Protein AF-A0A7W8KEW1-F1 (afdb_monomer_lite)

pLDDT: mean 71.92, std 15.57, range [39.19, 92.06]

Foldseek 3Di:
DDDPDPDVVVVVVVCVVLVVVLVVLCVVLVQLLQCLLVVDDLVRSCVVVVHDSVVSVVSVVSNCVSVVHDPVVPDVVSPVSSVVSVVVVVVVVVVVVVVD

Structure (mmCIF, N/CA/C/O backbone):
data_AF-A0A7W8KEW1-F1
#
_entry.id   AF-A0A7W8KEW1-F1
#
loop_
_atom_site.group_PDB
_atom_site.id
_atom_site.type_symbol
_atom_site.label_atom_id
_atom_site.label_alt_id
_atom_site.label_comp_id
_atom_site.label_asym_id
_atom_site.label_entity_id
_atom_site.label_seq_id
_atom_site.pdbx_PDB_ins_code
_atom_site.Cartn_x
_atom_site.Cartn_y
_atom_site.Cartn_z
_atom_site.occupancy
_atom_site.B_iso_or_equiv
_atom_site.auth_seq_id
_atom_site.auth_comp_id
_atom_site.auth_asym_id
_atom_site.auth_atom_id
_atom_site.pdbx_PDB_model_num
ATOM 1 N N . MET A 1 1 ? -29.888 0.264 21.997 1.00 42.72 1 MET A N 1
ATOM 2 C CA . MET A 1 1 ? -29.389 0.630 20.654 1.00 42.72 1 MET A CA 1
ATOM 3 C C . MET A 1 1 ? -28.711 -0.598 20.057 1.00 42.72 1 MET A C 1
ATOM 5 O O . MET A 1 1 ? -27.671 -0.975 20.584 1.00 42.72 1 MET A O 1
ATOM 9 N N . PRO A 1 2 ? -29.309 -1.304 19.082 1.00 39.19 2 PRO A N 1
ATOM 10 C CA . PRO A 1 2 ? -28.640 -2.430 18.431 1.00 39.19 2 PRO A CA 1
ATOM 11 C C . PRO A 1 2 ? -27.519 -1.918 17.511 1.00 39.19 2 PRO A C 1
ATOM 13 O O . PRO A 1 2 ? -27.688 -0.903 16.838 1.00 39.19 2 PRO A O 1
ATOM 16 N N . ALA A 1 3 ? -26.372 -2.602 17.517 1.00 48.38 3 ALA A N 1
ATOM 17 C CA . ALA A 1 3 ? -25.217 -2.267 16.686 1.00 48.38 3 ALA A CA 1
ATOM 18 C C . ALA A 1 3 ? -25.584 -2.310 15.188 1.00 48.38 3 ALA A C 1
ATOM 20 O O . ALA A 1 3 ? -26.354 -3.192 14.787 1.00 48.38 3 ALA A O 1
ATOM 21 N N . PRO A 1 4 ? -25.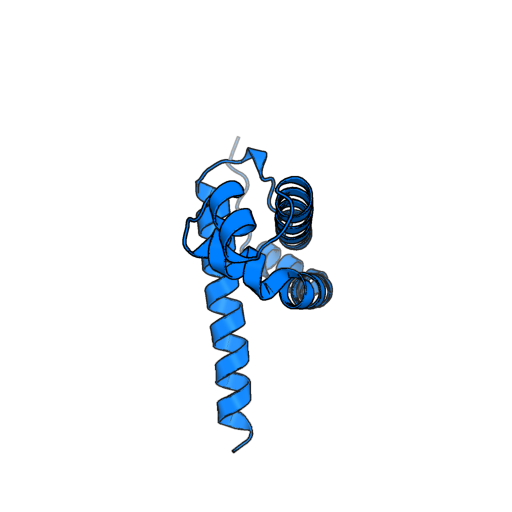054 -1.392 14.356 1.00 47.38 4 PRO A N 1
ATOM 22 C CA . PRO A 1 4 ? -25.291 -1.421 12.920 1.00 47.38 4 PRO A CA 1
ATOM 23 C C . PRO A 1 4 ? -24.787 -2.757 12.370 1.00 47.38 4 PRO A C 1
ATOM 25 O O . PRO A 1 4 ? -23.602 -3.074 12.455 1.00 47.38 4 PRO A O 1
ATOM 28 N N . ARG A 1 5 ? -25.711 -3.569 11.848 1.00 49.91 5 ARG A N 1
ATOM 29 C CA . ARG A 1 5 ? -25.381 -4.798 11.129 1.00 49.91 5 ARG A CA 1
ATOM 30 C C . ARG A 1 5 ? -24.654 -4.382 9.858 1.00 49.91 5 ARG A C 1
ATOM 32 O O . ARG A 1 5 ? -25.266 -3.821 8.955 1.00 49.91 5 ARG A O 1
ATOM 39 N N . THR A 1 6 ? -23.347 -4.602 9.824 1.00 48.25 6 THR A N 1
ATOM 40 C CA . THR A 1 6 ? -22.522 -4.431 8.632 1.00 48.25 6 THR A CA 1
ATOM 41 C C . THR A 1 6 ? -22.999 -5.446 7.603 1.00 48.25 6 THR A C 1
ATOM 43 O O . THR A 1 6 ? -22.658 -6.624 7.668 1.00 48.25 6 THR A O 1
ATOM 46 N N . ASP A 1 7 ? -23.877 -5.003 6.709 1.00 44.00 7 ASP A N 1
ATOM 47 C CA . ASP A 1 7 ? -24.407 -5.831 5.639 1.00 44.00 7 ASP A CA 1
ATOM 48 C C . ASP A 1 7 ? -23.254 -6.162 4.671 1.00 44.00 7 ASP A C 1
ATOM 50 O O . ASP A 1 7 ? -22.672 -5.232 4.093 1.00 44.00 7 ASP A O 1
ATOM 54 N N . PRO A 1 8 ? -22.871 -7.441 4.498 1.00 50.56 8 PRO A N 1
ATOM 55 C CA . PRO A 1 8 ? -21.747 -7.826 3.641 1.00 50.56 8 PRO A CA 1
ATOM 56 C C . PRO A 1 8 ? -21.973 -7.422 2.17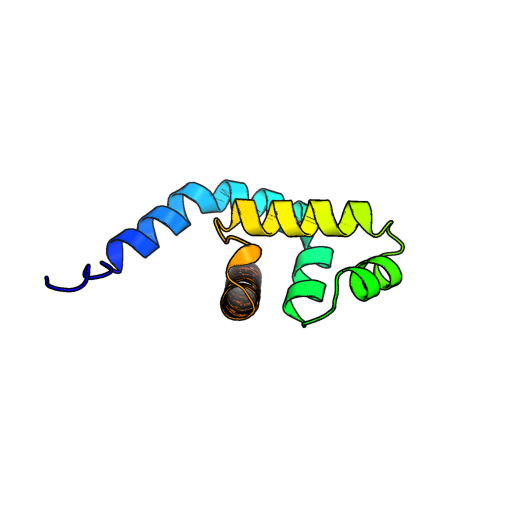7 1.00 50.56 8 PRO A C 1
ATOM 58 O O . PRO A 1 8 ? -21.014 -7.186 1.444 1.00 50.56 8 PRO A O 1
ATOM 61 N N . SER A 1 9 ? -23.234 -7.241 1.774 1.00 40.94 9 SER A N 1
ATOM 62 C CA . SER A 1 9 ? -23.632 -6.753 0.450 1.00 40.94 9 SER A CA 1
ATOM 63 C C . SER A 1 9 ? -23.160 -5.319 0.199 1.00 40.94 9 SER A C 1
ATOM 65 O O . SER A 1 9 ? -22.820 -4.956 -0.925 1.00 40.94 9 SER A O 1
ATOM 67 N N . THR A 1 10 ? -23.073 -4.507 1.258 1.00 44.03 10 THR A N 1
ATOM 68 C CA . THR A 1 10 ? -22.560 -3.137 1.167 1.00 44.03 10 THR A CA 1
ATOM 69 C C . THR A 1 10 ? -21.074 -3.187 0.830 1.00 44.03 10 THR A C 1
ATOM 71 O O . THR A 1 10 ? -20.637 -2.531 -0.109 1.00 44.03 10 THR A O 1
ATOM 74 N N . THR A 1 11 ? -20.300 -4.040 1.510 1.00 48.38 11 THR A N 1
ATOM 75 C CA . THR A 1 11 ? -18.862 -4.219 1.257 1.00 48.38 11 THR A CA 1
ATOM 76 C C . THR A 1 11 ? -18.569 -4.620 -0.192 1.00 48.38 11 THR A C 1
ATOM 78 O O . THR A 1 11 ? -17.604 -4.121 -0.765 1.00 48.38 11 THR A O 1
ATOM 81 N N . SER A 1 12 ? -19.422 -5.441 -0.813 1.00 44.97 12 SER A N 1
ATOM 82 C CA . SER A 1 12 ? -19.260 -5.857 -2.211 1.00 44.97 12 SER A CA 1
ATOM 83 C C . SER A 1 12 ? -19.439 -4.715 -3.218 1.00 44.97 12 SER A C 1
ATOM 85 O O . SER A 1 12 ? -18.622 -4.602 -4.125 1.00 44.97 12 SER A O 1
ATOM 87 N N . VAL A 1 13 ? -20.424 -3.824 -3.041 1.00 48.16 13 VAL A N 1
ATOM 88 C CA . VAL A 1 13 ? -20.692 -2.716 -3.987 1.00 48.16 13 VAL A CA 1
ATOM 89 C C . VAL A 1 13 ? -19.605 -1.631 -3.938 1.00 48.16 13 VAL A C 1
ATOM 91 O O . VAL A 1 13 ? -19.191 -1.121 -4.979 1.00 48.16 13 VAL A O 1
ATOM 94 N N . TRP A 1 14 ? -19.071 -1.310 -2.751 1.00 51.31 14 TRP A N 1
ATOM 95 C CA . TRP A 1 14 ? -17.982 -0.325 -2.612 1.00 51.31 14 TRP A CA 1
ATOM 96 C C . TRP A 1 14 ? -16.678 -0.774 -3.279 1.00 51.31 14 TRP A C 1
ATOM 98 O O . TRP A 1 14 ? -15.919 0.065 -3.768 1.00 51.31 14 TRP A O 1
ATOM 108 N N . VAL A 1 15 ? -16.420 -2.085 -3.293 1.00 53.16 15 VAL A N 1
ATOM 109 C CA . VAL A 1 15 ? -15.266 -2.666 -3.987 1.00 53.16 15 VAL A CA 1
ATOM 110 C C . VAL A 1 15 ? -15.457 -2.551 -5.502 1.00 53.16 15 VAL A C 1
ATOM 112 O O . VAL A 1 15 ? -14.521 -2.150 -6.187 1.00 53.16 15 VAL A O 1
ATOM 115 N N . THR A 1 16 ? -16.662 -2.802 -6.030 1.00 54.88 16 THR A N 1
ATOM 116 C CA . THR A 1 16 ? -16.936 -2.755 -7.481 1.00 54.88 16 THR A CA 1
ATOM 117 C C . THR A 1 16 ? -16.831 -1.355 -8.083 1.00 54.88 16 THR A C 1
ATOM 119 O O . THR A 1 16 ? -16.251 -1.202 -9.156 1.00 54.88 16 THR A O 1
ATOM 122 N N . ASP A 1 17 ? -17.327 -0.326 -7.395 1.00 60.12 17 ASP A N 1
ATOM 123 C CA . ASP A 1 17 ? -17.352 1.041 -7.941 1.00 60.12 17 ASP A CA 1
ATOM 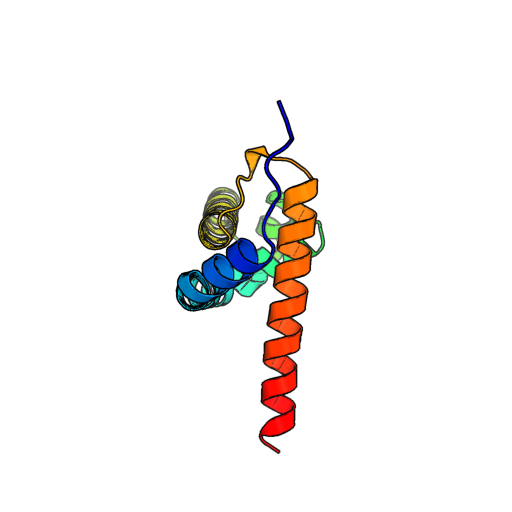124 C C . ASP A 1 17 ? -15.964 1.709 -7.919 1.00 60.12 17 ASP A C 1
ATOM 126 O O . ASP A 1 17 ? -15.593 2.483 -8.802 1.00 60.12 17 ASP A O 1
ATOM 130 N N . ARG A 1 18 ? -15.138 1.357 -6.923 1.00 62.28 18 ARG A N 1
ATOM 131 C CA . ARG A 1 18 ? -13.781 1.903 -6.772 1.00 62.28 18 ARG A CA 1
ATOM 132 C C . ARG A 1 18 ? -12.708 1.083 -7.462 1.00 62.28 18 ARG A C 1
ATOM 134 O O . ARG A 1 18 ? -11.641 1.635 -7.715 1.00 62.28 18 ARG A O 1
ATOM 141 N N . LEU A 1 19 ? -12.994 -0.163 -7.838 1.00 66.94 19 LEU A N 1
ATOM 142 C CA . LEU A 1 19 ? -12.072 -1.073 -8.522 1.00 66.94 19 LEU A CA 1
ATOM 143 C C . LEU A 1 19 ? -11.287 -0.409 -9.672 1.00 66.94 19 LEU A C 1
ATOM 145 O O . LEU A 1 19 ? -10.068 -0.564 -9.685 1.00 66.94 19 LEU A O 1
ATOM 149 N N . PRO A 1 20 ? -11.879 0.396 -10.581 1.00 70.06 20 PRO A N 1
ATOM 150 C CA . PRO A 1 20 ? -11.116 1.060 -11.645 1.00 70.06 20 PRO A CA 1
ATOM 151 C C . PRO A 1 20 ? -10.096 2.085 -11.125 1.00 70.06 20 PRO A C 1
ATOM 153 O O . PRO A 1 20 ? -8.966 2.167 -11.616 1.00 70.06 20 PRO A O 1
ATOM 156 N N . LEU A 1 21 ? -10.479 2.869 -10.114 1.00 70.19 21 LEU A N 1
ATOM 157 C CA . LEU A 1 21 ? -9.617 3.874 -9.493 1.00 70.19 21 LEU A CA 1
ATOM 158 C C . LEU A 1 21 ? -8.546 3.206 -8.625 1.00 70.19 21 LEU A C 1
ATOM 160 O O . LEU A 1 21 ? -7.379 3.590 -8.691 1.00 70.19 21 LEU A O 1
ATOM 164 N N . THR A 1 22 ? -8.920 2.163 -7.886 1.00 71.38 22 THR A N 1
ATOM 165 C CA . THR A 1 22 ? -8.005 1.304 -7.141 1.00 71.38 22 THR A CA 1
ATOM 166 C C . THR A 1 22 ? -6.994 0.660 -8.082 1.00 71.38 22 THR A C 1
ATOM 168 O O . THR A 1 22 ? -5.810 0.809 -7.830 1.00 71.38 22 THR A O 1
ATOM 171 N N . HIS A 1 23 ? -7.402 0.064 -9.207 1.00 72.75 23 HIS A N 1
ATOM 172 C CA . HIS A 1 23 ? -6.489 -0.505 -10.208 1.00 72.75 23 HIS A CA 1
ATOM 173 C C . HIS A 1 23 ? -5.521 0.534 -10.779 1.00 72.75 23 HIS A C 1
ATOM 175 O O . HIS A 1 23 ? -4.330 0.254 -10.906 1.00 72.75 23 HIS A O 1
ATOM 181 N N . ARG A 1 24 ? -6.003 1.740 -11.108 1.00 77.56 24 ARG A N 1
ATOM 182 C CA . ARG A 1 24 ? -5.152 2.805 -11.660 1.00 77.56 24 ARG A CA 1
ATOM 183 C C . ARG A 1 24 ? -4.104 3.272 -10.647 1.00 77.56 24 ARG A 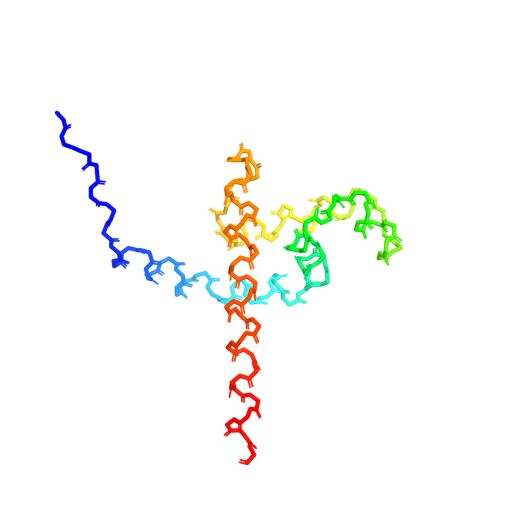C 1
ATOM 185 O O . ARG A 1 24 ? -2.926 3.364 -10.985 1.00 77.56 24 ARG A O 1
ATOM 192 N N . VAL A 1 25 ? -4.522 3.556 -9.415 1.00 75.62 25 VAL A N 1
ATOM 193 C CA . VAL A 1 25 ? -3.633 4.047 -8.349 1.00 75.62 25 VAL A CA 1
ATOM 194 C C . VAL A 1 25 ? -2.688 2.942 -7.873 1.00 75.62 25 VAL A C 1
ATOM 196 O O . VAL A 1 25 ? -1.497 3.187 -7.704 1.00 75.62 25 VAL A O 1
ATOM 199 N N . ALA A 1 26 ? -3.188 1.714 -7.739 1.00 70.56 26 ALA A N 1
ATOM 200 C CA . ALA A 1 26 ? -2.400 0.528 -7.431 1.00 70.56 26 ALA A CA 1
ATOM 201 C C . ALA A 1 26 ? -1.361 0.206 -8.497 1.00 70.56 26 ALA A C 1
ATOM 203 O O . ALA A 1 26 ? -0.269 -0.226 -8.158 1.00 70.56 26 ALA A O 1
ATOM 204 N N . GLY A 1 27 ? -1.693 0.391 -9.775 1.00 76.56 27 GLY A N 1
ATOM 205 C CA . GLY A 1 27 ? -0.748 0.200 -10.868 1.00 76.56 27 GLY A CA 1
ATOM 206 C C . GLY A 1 27 ? 0.356 1.253 -10.842 1.00 76.56 27 GLY A C 1
ATOM 207 O O . GLY A 1 27 ? 1.529 0.915 -10.963 1.00 76.56 27 GLY A O 1
ATOM 208 N N . HIS A 1 28 ? -0.008 2.521 -10.637 1.00 82.38 28 HIS A N 1
ATOM 209 C CA . HIS A 1 28 ? 0.949 3.627 -10.635 1.00 82.38 28 HIS A CA 1
ATOM 210 C C . HIS A 1 28 ? 1.881 3.626 -9.411 1.00 82.38 28 HIS A C 1
ATOM 212 O O . HIS A 1 28 ? 3.059 3.941 -9.542 1.00 82.38 28 HIS A O 1
ATOM 218 N N . TYR A 1 29 ? 1.380 3.229 -8.237 1.00 86.56 29 TYR A N 1
ATOM 219 C CA . TYR A 1 29 ? 2.148 3.158 -6.986 1.00 86.56 29 TYR A CA 1
ATOM 220 C C . TYR A 1 29 ? 2.378 1.720 -6.513 1.00 86.56 29 TYR A C 1
ATOM 222 O O . TYR A 1 29 ? 2.449 1.465 -5.309 1.00 86.56 29 TYR A O 1
ATOM 230 N N . ARG A 1 30 ? 2.478 0.771 -7.450 1.00 84.31 30 ARG A N 1
ATOM 231 C CA . ARG A 1 30 ? 2.561 -0.661 -7.141 1.00 84.31 30 ARG A CA 1
ATOM 232 C C . ARG A 1 30 ? 3.704 -0.985 -6.191 1.00 84.31 30 ARG A C 1
ATOM 234 O O . ARG A 1 30 ? 3.479 -1.670 -5.201 1.00 84.31 30 ARG A O 1
ATOM 241 N N . ASP A 1 31 ? 4.894 -0.469 -6.476 1.00 87.50 31 ASP A N 1
ATOM 242 C CA . ASP A 1 31 ? 6.097 -0.788 -5.704 1.00 87.50 31 ASP A CA 1
ATOM 243 C C . ASP A 1 31 ? 6.038 -0.175 -4.300 1.00 87.50 31 ASP A C 1
ATOM 245 O O . ASP A 1 31 ? 6.335 -0.844 -3.313 1.00 87.50 31 ASP A O 1
ATOM 249 N N . VAL A 1 32 ? 5.536 1.062 -4.187 1.00 88.31 32 VAL A N 1
ATOM 250 C CA . VAL A 1 32 ? 5.285 1.716 -2.891 1.00 88.31 32 VAL A CA 1
ATOM 251 C C . VAL A 1 32 ? 4.294 0.901 -2.062 1.00 88.31 32 VAL A C 1
ATOM 253 O O . VAL A 1 32 ? 4.526 0.648 -0.881 1.00 88.31 32 VAL A O 1
ATOM 256 N N . TRP A 1 33 ? 3.188 0.466 -2.670 1.00 86.81 33 TRP A N 1
ATOM 257 C CA . TRP A 1 33 ? 2.179 -0.307 -1.958 1.00 86.81 33 TRP A CA 1
ATOM 258 C C . TRP A 1 33 ? 2.679 -1.702 -1.581 1.00 86.81 33 TRP A C 1
ATOM 260 O O . TRP A 1 33 ? 2.411 -2.145 -0.470 1.00 86.81 33 TRP A O 1
ATOM 270 N N . ALA A 1 34 ? 3.443 -2.365 -2.449 1.00 86.38 34 ALA A N 1
ATOM 271 C CA . ALA A 1 34 ? 4.032 -3.671 -2.174 1.00 86.38 34 ALA A CA 1
ATOM 272 C C . ALA A 1 34 ? 4.969 -3.628 -0.958 1.00 86.38 34 ALA A C 1
ATOM 274 O O . ALA A 1 34 ? 4.836 -4.444 -0.046 1.00 86.38 34 ALA A O 1
ATOM 275 N N . LEU A 1 35 ? 5.873 -2.646 -0.913 1.00 88.19 35 LEU A N 1
ATOM 276 C CA . LEU A 1 35 ? 6.821 -2.488 0.190 1.00 88.19 35 LEU A CA 1
ATOM 277 C C . LEU A 1 35 ? 6.110 -2.091 1.491 1.00 88.19 35 LEU A C 1
ATOM 279 O O . LEU A 1 35 ? 6.364 -2.669 2.546 1.00 88.19 35 LEU A O 1
ATOM 283 N N . HIS A 1 36 ? 5.134 -1.185 1.419 1.00 84.94 36 HIS A N 1
ATOM 284 C CA . HIS A 1 36 ? 4.342 -0.816 2.591 1.00 84.94 36 HIS A CA 1
ATOM 285 C C . HIS A 1 36 ? 3.439 -1.976 3.072 1.00 84.94 36 HIS A C 1
ATOM 287 O O . HIS A 1 36 ? 3.178 -2.115 4.268 1.00 84.94 36 HIS A O 1
ATOM 293 N N . ALA A 1 37 ? 2.961 -2.841 2.171 1.00 83.12 37 ALA A N 1
ATOM 294 C CA . ALA A 1 37 ? 2.226 -4.063 2.511 1.00 83.12 37 ALA A CA 1
ATOM 295 C C . ALA A 1 37 ? 3.124 -5.133 3.155 1.00 83.12 37 ALA A C 1
ATOM 297 O O . ALA A 1 37 ? 2.629 -5.944 3.937 1.00 83.12 37 ALA A O 1
ATOM 298 N N . ALA A 1 38 ? 4.428 -5.113 2.865 1.00 84.94 38 ALA A N 1
ATOM 299 C CA . ALA A 1 38 ? 5.438 -5.941 3.519 1.00 84.94 38 ALA A CA 1
ATOM 300 C C . ALA A 1 38 ? 5.853 -5.412 4.909 1.00 84.94 38 ALA A C 1
ATOM 302 O O . ALA A 1 38 ? 6.653 -6.047 5.589 1.00 84.94 38 ALA A O 1
ATOM 303 N N . GLY A 1 39 ? 5.283 -4.286 5.354 1.00 84.25 39 GLY A N 1
ATOM 304 C CA . GLY A 1 39 ? 5.500 -3.728 6.690 1.00 84.25 39 GLY A CA 1
ATOM 305 C C . GLY A 1 39 ? 6.627 -2.704 6.785 1.00 84.25 39 GLY A C 1
ATOM 306 O O . GLY A 1 39 ? 6.925 -2.262 7.892 1.00 84.25 39 GLY A O 1
ATOM 307 N N . LEU A 1 40 ? 7.219 -2.300 5.658 1.00 87.06 40 LEU A N 1
ATOM 308 C CA . LEU A 1 40 ? 8.250 -1.268 5.642 1.00 87.06 40 LEU A CA 1
ATOM 309 C C . LEU A 1 40 ? 7.652 0.110 5.949 1.00 87.06 40 LEU A C 1
ATOM 311 O O . LEU A 1 40 ? 6.526 0.430 5.557 1.00 87.06 40 LEU A O 1
ATOM 315 N N . SER A 1 41 ? 8.430 0.931 6.646 1.00 86.75 41 SER A N 1
ATOM 316 C CA . SER A 1 41 ? 8.117 2.331 6.922 1.00 86.75 41 SER A CA 1
ATOM 317 C C . SER A 1 41 ? 8.319 3.221 5.693 1.00 86.75 41 SER A C 1
ATOM 319 O O . SER A 1 41 ? 9.080 2.890 4.786 1.00 86.75 41 SER A O 1
ATOM 321 N N . ASP A 1 42 ? 7.696 4.404 5.680 1.00 87.31 42 ASP A N 1
ATOM 322 C CA . ASP A 1 42 ? 7.851 5.378 4.586 1.00 87.31 42 ASP A CA 1
ATOM 323 C C . ASP A 1 42 ? 9.322 5.733 4.301 1.00 87.31 42 ASP A C 1
ATOM 325 O O . ASP A 1 42 ? 9.674 6.006 3.155 1.00 87.31 42 ASP A O 1
ATOM 329 N N . GLY A 1 43 ? 10.173 5.735 5.336 1.00 87.69 43 GLY A N 1
ATOM 330 C CA . GLY A 1 43 ? 11.611 5.982 5.209 1.00 87.69 43 GLY A CA 1
ATOM 331 C C . GLY A 1 43 ? 12.328 4.843 4.489 1.00 87.69 43 GLY A C 1
ATOM 332 O O . GLY A 1 43 ? 12.993 5.080 3.490 1.00 87.69 43 GLY A O 1
ATOM 333 N N . GLU A 1 44 ? 12.105 3.600 4.920 1.00 90.94 44 GLU A N 1
ATOM 334 C CA . GLU A 1 44 ? 12.698 2.419 4.276 1.00 90.94 44 GLU A CA 1
ATOM 335 C C . GLU A 1 44 ? 12.227 2.265 2.822 1.00 90.94 44 GLU A C 1
ATOM 337 O O . GLU A 1 44 ? 13.004 1.902 1.941 1.00 90.94 44 GLU A O 1
ATOM 342 N N . VAL A 1 45 ? 10.960 2.587 2.543 1.00 91.00 45 VAL A N 1
ATOM 343 C CA . VAL A 1 45 ? 10.416 2.612 1.178 1.00 91.00 45 VAL A CA 1
ATOM 344 C C . VAL A 1 45 ? 11.083 3.706 0.336 1.00 91.00 45 VAL A C 1
ATOM 346 O O . VAL A 1 45 ? 11.386 3.474 -0.833 1.00 91.00 45 VAL A O 1
ATOM 349 N N . ALA A 1 46 ? 11.314 4.892 0.905 1.00 91.12 46 ALA A N 1
ATOM 350 C CA . ALA A 1 46 ? 11.996 5.990 0.221 1.00 91.12 46 ALA A CA 1
ATOM 351 C C . ALA A 1 46 ? 13.439 5.622 -0.141 1.00 91.12 46 ALA A C 1
ATOM 353 O O . ALA A 1 46 ? 13.850 5.829 -1.285 1.00 91.12 46 ALA A O 1
ATOM 354 N N . ASP A 1 47 ? 14.155 5.002 0.796 1.00 91.94 47 ASP A N 1
ATOM 355 C CA . ASP A 1 47 ? 15.530 4.553 0.598 1.00 91.94 47 ASP A CA 1
ATOM 356 C C . ASP A 1 47 ? 15.617 3.468 -0.487 1.00 91.94 47 ASP A C 1
ATOM 358 O O . ASP A 1 47 ? 16.435 3.575 -1.402 1.00 91.94 47 ASP A O 1
ATOM 362 N N . LEU A 1 48 ? 14.728 2.466 -0.449 1.00 92.06 48 LEU A N 1
ATOM 363 C CA . LEU A 1 48 ? 14.705 1.364 -1.422 1.00 92.06 48 LEU A CA 1
ATOM 364 C C . LEU A 1 48 ? 14.297 1.793 -2.832 1.00 92.06 48 LEU A C 1
ATOM 366 O O . LEU A 1 48 ? 14.788 1.235 -3.811 1.00 92.06 48 LEU A O 1
ATOM 370 N N . LEU A 1 49 ? 13.383 2.756 -2.951 1.00 91.62 49 LEU A N 1
ATOM 371 C CA . LEU A 1 49 ? 12.926 3.254 -4.250 1.00 91.62 49 LEU A CA 1
ATOM 372 C C . LEU A 1 49 ? 13.788 4.404 -4.783 1.00 91.62 49 LEU A C 1
ATOM 374 O O . LEU A 1 49 ? 13.512 4.897 -5.878 1.00 91.62 49 LEU A O 1
ATOM 378 N N . HIS A 1 50 ? 14.802 4.841 -4.027 1.00 92.00 50 HIS A N 1
ATOM 379 C CA . HIS A 1 50 ? 15.590 6.044 -4.305 1.00 92.00 50 HIS A CA 1
ATOM 380 C C . HIS A 1 50 ? 14.700 7.274 -4.556 1.00 92.00 50 HIS A C 1
ATOM 382 O O . HIS A 1 50 ? 14.890 8.037 -5.505 1.00 92.00 50 HIS A O 1
ATOM 388 N N . ARG A 1 51 ? 13.679 7.443 -3.708 1.00 89.38 51 ARG A N 1
ATOM 389 C CA . ARG A 1 51 ? 12.664 8.502 -3.795 1.00 89.38 51 ARG A CA 1
ATOM 390 C C . ARG A 1 51 ? 12.753 9.430 -2.598 1.00 89.38 51 ARG A C 1
ATOM 392 O O . ARG A 1 51 ? 13.190 9.043 -1.521 1.00 89.38 51 ARG A O 1
ATOM 399 N N . ALA A 1 52 ? 12.268 10.657 -2.755 1.00 88.81 52 ALA A N 1
ATOM 400 C CA . ALA A 1 52 ? 12.170 11.563 -1.622 1.00 88.81 52 ALA A CA 1
ATOM 401 C C . ALA A 1 52 ? 11.078 11.071 -0.636 1.00 88.81 52 ALA A C 1
ATOM 403 O O . ALA A 1 52 ? 9.959 10.775 -1.067 1.00 88.81 52 ALA A O 1
ATOM 404 N N . PRO A 1 53 ? 11.317 11.074 0.691 1.00 84.81 53 PRO A N 1
ATOM 405 C CA . PRO A 1 53 ? 10.298 10.756 1.699 1.00 84.81 53 PRO A CA 1
ATOM 406 C C . PRO A 1 53 ? 8.941 11.482 1.550 1.00 84.81 53 PRO A C 1
ATOM 408 O O . PRO A 1 53 ? 7.904 10.892 1.868 1.00 84.81 53 PRO A O 1
ATOM 411 N N . PRO A 1 54 ? 8.856 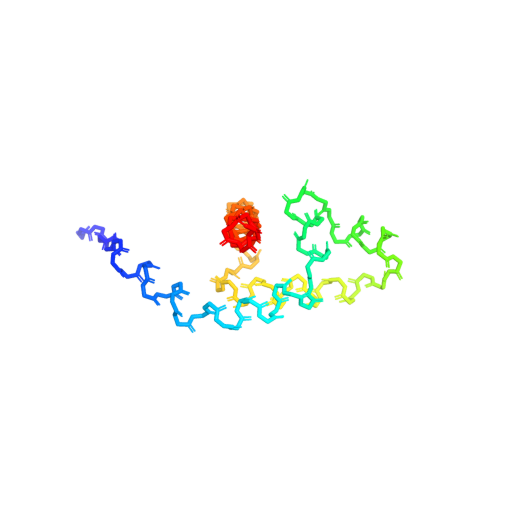12.758 1.104 1.00 89.38 54 PRO A N 1
ATOM 412 C CA . PRO A 1 54 ? 7.559 13.372 0.805 1.00 89.38 54 PRO A CA 1
ATOM 413 C C . PRO A 1 54 ? 6.817 12.711 -0.367 1.00 89.38 54 PRO A C 1
ATOM 415 O O . PRO A 1 54 ? 5.594 12.603 -0.299 1.00 89.38 54 PRO A O 1
ATOM 418 N N . GLU A 1 55 ? 7.512 12.233 -1.403 1.00 87.31 55 GLU A N 1
ATOM 419 C CA . GLU A 1 55 ? 6.882 11.547 -2.543 1.00 87.31 55 GLU A CA 1
ATOM 420 C C . GLU A 1 55 ? 6.247 10.226 -2.104 1.00 87.31 55 GLU A C 1
ATOM 422 O O . GLU A 1 55 ? 5.097 9.946 -2.446 1.00 87.31 55 GLU A O 1
ATOM 427 N N . VAL A 1 56 ? 6.957 9.455 -1.275 1.00 87.12 56 VAL A N 1
ATOM 428 C CA . VAL A 1 56 ? 6.444 8.197 -0.717 1.00 87.12 56 VAL A CA 1
ATOM 429 C C . VAL A 1 56 ? 5.199 8.441 0.131 1.00 87.12 56 VAL A C 1
ATOM 431 O O . VAL A 1 56 ? 4.188 7.771 -0.063 1.00 87.12 56 VAL A O 1
ATOM 434 N N . ARG A 1 57 ? 5.206 9.463 0.995 1.00 87.62 57 ARG A N 1
ATOM 435 C CA . ARG A 1 57 ? 4.026 9.829 1.799 1.00 87.62 57 ARG A CA 1
ATOM 436 C C . ARG A 1 57 ? 2.812 10.187 0.943 1.00 87.62 57 ARG A C 1
ATOM 438 O O . ARG A 1 57 ? 1.690 9.806 1.281 1.00 87.62 57 ARG A O 1
ATOM 445 N N . VAL A 1 58 ? 3.012 10.907 -0.162 1.00 89.44 58 VAL A N 1
ATOM 446 C CA . VAL A 1 58 ? 1.936 11.239 -1.112 1.00 89.44 58 VAL A CA 1
ATOM 447 C C . VAL A 1 58 ? 1.412 9.982 -1.806 1.00 89.44 58 VAL A C 1
ATOM 449 O O . VAL A 1 58 ? 0.194 9.818 -1.924 1.00 89.44 58 VAL A O 1
ATOM 452 N N . ALA A 1 59 ? 2.300 9.079 -2.219 1.00 87.69 59 ALA A N 1
ATOM 453 C CA . ALA A 1 59 ? 1.933 7.812 -2.841 1.00 87.69 59 ALA A CA 1
ATOM 454 C C . ALA A 1 59 ? 1.130 6.920 -1.879 1.00 87.69 59 ALA A C 1
ATOM 456 O O . ALA A 1 59 ? 0.034 6.477 -2.226 1.00 87.69 59 ALA A O 1
ATOM 457 N N . VAL A 1 60 ? 1.597 6.747 -0.637 1.00 85.31 60 VAL A N 1
ATOM 458 C CA . VAL A 1 60 ? 0.891 5.994 0.413 1.00 85.31 60 VAL A CA 1
ATOM 459 C C . VAL A 1 60 ? -0.486 6.601 0.680 1.00 85.31 60 VAL A C 1
ATOM 461 O O . VAL A 1 60 ? -1.490 5.892 0.626 1.00 85.31 60 VAL A O 1
ATOM 464 N N . ARG A 1 61 ? -0.588 7.924 0.869 1.00 85.19 61 ARG A N 1
ATOM 465 C CA . ARG A 1 61 ? -1.892 8.594 1.031 1.00 85.19 61 ARG A CA 1
ATOM 466 C C . ARG A 1 61 ? -2.822 8.368 -0.157 1.00 85.19 61 ARG A C 1
ATOM 468 O O . ARG A 1 61 ? -4.021 8.186 0.041 1.00 85.19 61 ARG A O 1
ATOM 475 N N . SER A 1 62 ? -2.288 8.390 -1.374 1.00 86.50 62 SER A N 1
ATOM 476 C CA . SER A 1 62 ? -3.071 8.191 -2.596 1.00 86.50 62 SER A CA 1
ATOM 477 C C . SER A 1 62 ? -3.629 6.771 -2.676 1.00 86.50 62 SER A C 1
ATOM 479 O O . SER A 1 62 ? -4.815 6.604 -2.957 1.00 86.50 62 SER A O 1
ATOM 481 N N . VAL A 1 63 ? -2.814 5.764 -2.344 1.00 83.81 63 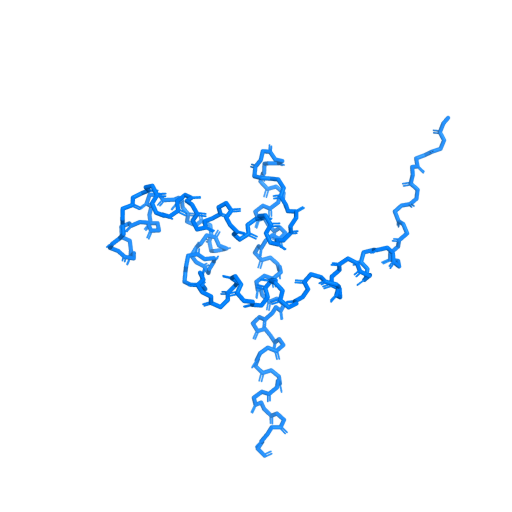VAL A N 1
ATOM 482 C CA . VAL A 1 63 ? -3.238 4.359 -2.247 1.00 83.81 63 VAL A CA 1
ATOM 483 C C . VAL A 1 63 ? -4.321 4.196 -1.180 1.00 83.81 63 VAL A C 1
ATOM 485 O O . VAL A 1 63 ? -5.384 3.657 -1.467 1.00 83.81 63 VAL A O 1
ATOM 488 N N . TYR A 1 64 ? -4.119 4.728 0.025 1.00 81.12 64 TYR A N 1
ATOM 489 C CA . TYR A 1 64 ? -5.095 4.611 1.115 1.00 81.12 64 TYR A CA 1
ATOM 490 C C . TYR A 1 64 ? -6.416 5.302 0.774 1.00 81.12 64 TYR A C 1
ATOM 492 O O . TYR A 1 64 ? -7.483 4.723 0.964 1.00 81.12 64 TYR A O 1
ATOM 500 N N . ARG A 1 65 ? -6.362 6.490 0.162 1.00 82.06 65 ARG A N 1
ATOM 501 C CA . ARG A 1 65 ? -7.555 7.194 -0.321 1.00 82.06 65 ARG A CA 1
ATOM 502 C C . ARG A 1 65 ? -8.291 6.401 -1.401 1.00 82.06 65 ARG A C 1
ATOM 504 O O . ARG A 1 65 ? -9.518 6.346 -1.370 1.00 82.06 65 ARG A O 1
ATOM 511 N N . ALA A 1 66 ? -7.566 5.777 -2.329 1.00 80.44 66 ALA A N 1
ATOM 512 C CA . ALA A 1 66 ? -8.147 4.917 -3.360 1.00 80.44 66 ALA A CA 1
ATOM 513 C C . ALA A 1 66 ? -8.813 3.662 -2.773 1.00 80.44 66 ALA A C 1
ATOM 515 O O . ALA A 1 66 ? -9.816 3.194 -3.305 1.00 80.44 66 ALA A O 1
ATOM 516 N N . LEU A 1 67 ? -8.285 3.153 -1.660 1.00 74.94 67 LEU A N 1
ATOM 517 C CA . LEU A 1 67 ? -8.857 2.045 -0.894 1.00 74.94 67 LEU A CA 1
ATOM 518 C C . LEU A 1 67 ? -9.933 2.501 0.109 1.00 74.94 67 LEU A C 1
ATOM 520 O O . LEU A 1 67 ? -10.527 1.667 0.787 1.00 74.94 67 LEU A O 1
ATOM 524 N N . ALA A 1 68 ? -10.183 3.813 0.212 1.00 76.12 68 ALA A N 1
ATOM 525 C CA . ALA A 1 68 ? -11.032 4.430 1.230 1.00 76.12 68 ALA A CA 1
ATOM 526 C C . ALA A 1 68 ? -10.681 4.005 2.667 1.00 76.12 68 ALA A C 1
ATOM 528 O O . ALA A 1 68 ? -11.554 3.808 3.512 1.00 76.12 68 ALA A O 1
ATOM 529 N N . LEU A 1 69 ? -9.382 3.864 2.922 1.00 75.38 69 LEU A N 1
ATOM 530 C CA . LEU A 1 69 ? -8.809 3.616 4.236 1.00 75.38 69 LEU A CA 1
ATOM 531 C C . LEU A 1 69 ? -8.289 4.942 4.783 1.00 75.38 69 LEU A C 1
ATOM 533 O O . LEU A 1 69 ? -7.581 5.668 4.081 1.00 75.38 69 LEU A O 1
ATOM 537 N N . ASP A 1 70 ? -8.616 5.255 6.034 1.00 68.44 70 ASP A N 1
ATOM 538 C CA . ASP A 1 70 ? -7.998 6.386 6.714 1.00 68.44 70 ASP A CA 1
ATOM 539 C C . ASP A 1 70 ? -6.645 5.938 7.299 1.00 68.44 70 ASP A C 1
ATOM 541 O O . ASP A 1 70 ? -6.604 4.979 8.075 1.00 68.44 70 ASP A O 1
ATOM 545 N N . PRO A 1 71 ? -5.515 6.576 6.946 1.00 60.59 71 PRO A N 1
ATOM 546 C CA . PRO A 1 71 ? -4.230 6.282 7.576 1.00 60.59 71 PRO A CA 1
ATOM 547 C C . PRO A 1 71 ? -4.202 6.590 9.089 1.00 60.59 71 PRO A C 1
ATOM 549 O O . PRO A 1 71 ? -3.318 6.081 9.778 1.00 60.59 71 PRO A O 1
ATOM 552 N N . ALA A 1 72 ? -5.146 7.380 9.619 1.00 65.12 72 ALA A N 1
ATOM 553 C CA . ALA A 1 72 ? -5.292 7.653 11.052 1.00 65.12 72 ALA A CA 1
ATOM 554 C C . ALA A 1 72 ? -5.922 6.489 11.848 1.00 65.12 72 ALA A C 1
ATOM 556 O O . ALA A 1 72 ? -5.766 6.439 13.066 1.00 65.12 72 ALA A O 1
ATOM 557 N N . ASP A 1 73 ? -6.559 5.520 11.179 1.00 64.44 73 ASP A N 1
ATOM 558 C CA . ASP A 1 73 ? -7.206 4.352 11.809 1.00 64.44 73 ASP A CA 1
ATOM 559 C C . ASP A 1 73 ? -6.199 3.283 12.313 1.00 64.44 73 ASP A C 1
ATOM 561 O O . ASP A 1 73 ? -6.585 2.221 12.811 1.00 64.44 73 ASP A O 1
ATOM 565 N N . GLY A 1 74 ? -4.889 3.529 12.190 1.00 67.81 74 GLY A N 1
ATOM 566 C CA . GLY A 1 74 ? -3.848 2.727 12.837 1.00 67.81 74 GLY A CA 1
ATOM 567 C C . GLY A 1 74 ? -3.513 1.378 12.162 1.00 67.81 74 GLY A C 1
ATOM 568 O O . GLY A 1 74 ? -3.720 1.194 10.957 1.00 67.81 74 GLY A O 1
ATOM 569 N N . PRO A 1 75 ? -2.923 0.419 12.910 1.00 67.38 75 PRO A N 1
ATOM 570 C CA . PRO A 1 75 ? -2.287 -0.783 12.351 1.00 67.38 75 PRO A CA 1
ATOM 571 C C . PRO A 1 75 ? -3.259 -1.743 11.647 1.00 67.38 75 PRO A C 1
ATOM 573 O O . PRO A 1 75 ? -2.877 -2.394 10.676 1.00 67.38 75 PRO A O 1
ATOM 576 N N . LEU A 1 76 ? -4.530 -1.772 12.060 1.00 65.25 76 LEU A N 1
ATOM 577 C CA . LEU A 1 76 ? -5.580 -2.602 11.452 1.00 65.25 76 LEU A CA 1
ATOM 578 C C . LEU A 1 76 ? -5.803 -2.287 9.965 1.00 65.25 76 LEU A C 1
ATOM 580 O O . LEU A 1 76 ? -6.053 -3.190 9.165 1.00 65.25 76 LEU A O 1
ATOM 584 N N . ARG A 1 77 ? -5.683 -1.018 9.553 1.00 71.19 77 ARG A N 1
ATOM 585 C CA . ARG A 1 77 ? -5.831 -0.645 8.138 1.00 71.19 77 ARG A CA 1
ATOM 586 C C . ARG A 1 77 ? -4.604 -0.983 7.305 1.00 71.19 77 ARG A C 1
ATOM 588 O O . ARG A 1 77 ? -4.766 -1.295 6.128 1.00 71.19 77 ARG A O 1
ATOM 595 N N . ARG A 1 78 ? -3.402 -0.994 7.897 1.00 71.38 78 ARG A N 1
ATOM 596 C CA . ARG A 1 78 ? -2.189 -1.476 7.209 1.00 71.38 78 ARG A CA 1
ATOM 597 C C . ARG A 1 78 ? -2.343 -2.940 6.820 1.00 71.38 78 ARG A C 1
ATOM 599 O O . ARG A 1 78 ? -2.057 -3.309 5.684 1.00 71.38 78 ARG A O 1
ATOM 606 N N . GLU A 1 79 ? -2.876 -3.748 7.730 1.00 77.44 79 GLU A N 1
ATOM 607 C CA . GLU A 1 79 ? -3.157 -5.156 7.465 1.00 77.44 79 GLU A CA 1
ATOM 608 C C . GLU A 1 79 ? -4.251 -5.336 6.401 1.00 77.44 79 GLU A C 1
ATOM 610 O O . GLU A 1 79 ? -4.097 -6.150 5.489 1.00 77.44 79 GLU A O 1
ATOM 615 N N . GLN A 1 80 ? -5.318 -4.526 6.439 1.00 73.56 80 GLN A N 1
ATOM 616 C CA . GLN A 1 80 ? -6.344 -4.521 5.387 1.00 73.56 80 GLN A CA 1
ATOM 617 C C . GLN A 1 80 ? -5.775 -4.127 4.017 1.00 73.56 80 GLN A C 1
ATOM 619 O O . GLN A 1 80 ? -6.060 -4.802 3.027 1.00 73.56 80 GLN A O 1
ATOM 624 N N . ALA A 1 81 ? -4.934 -3.093 3.947 1.00 75.94 81 ALA A N 1
ATOM 625 C CA . ALA A 1 81 ? -4.262 -2.683 2.716 1.00 75.94 81 ALA A CA 1
ATOM 626 C C . ALA A 1 81 ? -3.338 -3.791 2.182 1.00 75.94 81 ALA A C 1
ATOM 628 O O . ALA A 1 81 ? -3.341 -4.069 0.984 1.00 75.94 81 ALA A O 1
ATOM 629 N N . ALA A 1 82 ? -2.596 -4.471 3.061 1.00 79.38 82 ALA A N 1
ATOM 630 C CA . ALA A 1 82 ? -1.742 -5.599 2.693 1.00 79.38 82 ALA A CA 1
ATOM 631 C C . ALA A 1 82 ? -2.544 -6.827 2.233 1.00 79.38 82 ALA A C 1
ATOM 633 O O . ALA A 1 82 ? -2.111 -7.575 1.353 1.00 79.38 82 ALA A O 1
ATOM 634 N N . ARG A 1 83 ? -3.723 -7.060 2.818 1.00 80.00 83 ARG A N 1
ATOM 635 C CA . ARG A 1 83 ? -4.638 -8.124 2.391 1.00 80.00 83 ARG A CA 1
ATOM 636 C C . ARG A 1 83 ? -5.222 -7.828 1.011 1.00 80.00 83 ARG A C 1
ATOM 638 O O . ARG A 1 83 ? -5.225 -8.716 0.167 1.00 80.00 83 ARG A O 1
ATOM 645 N N . LEU A 1 84 ? -5.655 -6.591 0.765 1.00 76.31 84 LEU A N 1
ATOM 646 C CA . LEU A 1 84 ? -6.170 -6.160 -0.540 1.00 76.31 84 LEU A CA 1
ATOM 647 C C . LEU A 1 84 ? -5.099 -6.251 -1.630 1.00 76.31 84 LEU A C 1
ATOM 649 O O . LEU A 1 84 ? -5.386 -6.755 -2.712 1.00 76.31 84 LEU A O 1
ATOM 653 N N . TYR A 1 85 ? -3.855 -5.871 -1.325 1.00 79.75 85 TYR A N 1
ATOM 654 C CA . TYR A 1 85 ? -2.729 -6.059 -2.241 1.00 79.75 85 TYR A CA 1
ATOM 655 C C . TYR A 1 85 ? -2.578 -7.529 -2.663 1.00 79.75 85 TYR A C 1
ATOM 657 O O . TYR A 1 85 ? -2.521 -7.833 -3.853 1.00 79.75 85 TYR A O 1
ATOM 665 N N . ARG A 1 86 ? -2.584 -8.457 -1.695 1.00 79.00 86 ARG A N 1
ATOM 666 C CA . ARG A 1 86 ? -2.476 -9.901 -1.961 1.00 79.00 86 ARG A CA 1
ATOM 667 C C . ARG A 1 86 ? -3.610 -10.424 -2.842 1.00 79.00 86 ARG A C 1
ATOM 669 O O . ARG A 1 86 ? -3.334 -11.170 -3.776 1.00 79.00 86 ARG A O 1
ATOM 676 N N . VAL A 1 87 ? -4.851 -10.012 -2.576 1.00 77.12 87 VAL A N 1
ATOM 677 C CA . VAL A 1 87 ? -6.016 -10.398 -3.392 1.00 77.12 87 VAL A CA 1
ATOM 678 C C . VAL A 1 87 ? -5.851 -9.911 -4.830 1.00 77.12 87 VAL A C 1
ATOM 680 O O . VAL A 1 87 ? -5.953 -10.708 -5.755 1.00 77.12 87 VAL A O 1
ATOM 683 N N . MET A 1 88 ? -5.491 -8.642 -5.034 1.00 72.19 88 MET A N 1
ATOM 684 C CA . MET A 1 88 ? -5.329 -8.117 -6.391 1.00 72.19 88 MET A CA 1
ATOM 685 C C . MET A 1 88 ? -4.132 -8.725 -7.134 1.00 72.19 88 MET A C 1
ATOM 687 O O . MET A 1 88 ? -4.185 -8.891 -8.352 1.00 72.19 88 MET A O 1
ATOM 691 N N . CYS A 1 89 ? -3.053 -9.093 -6.434 1.00 71.62 89 CYS A N 1
ATOM 692 C CA . CYS A 1 89 ? -1.943 -9.833 -7.038 1.00 71.62 89 CYS A CA 1
ATOM 693 C C . CYS A 1 89 ? -2.336 -11.259 -7.447 1.00 71.62 89 CYS A C 1
ATOM 695 O O . CYS A 1 89 ? -1.877 -11.729 -8.491 1.00 71.62 89 CYS A O 1
ATOM 697 N N . ALA A 1 90 ? -3.180 -11.928 -6.656 1.00 70.88 90 ALA A N 1
ATOM 698 C CA . ALA A 1 90 ? -3.703 -13.250 -6.985 1.00 70.88 90 ALA A CA 1
ATOM 699 C C . ALA A 1 90 ? -4.628 -13.188 -8.211 1.00 70.88 90 ALA A C 1
ATOM 701 O O . ALA A 1 90 ? -4.415 -13.932 -9.163 1.00 70.88 90 ALA A O 1
ATOM 702 N N . GLU A 1 91 ? -5.557 -12.228 -8.262 1.00 64.75 91 GLU A N 1
ATOM 703 C CA . GLU A 1 91 ? -6.441 -12.025 -9.422 1.00 64.75 91 GLU A CA 1
ATOM 704 C C . GLU A 1 91 ? -5.667 -11.655 -10.702 1.00 64.75 91 GLU A C 1
ATOM 706 O O . GLU A 1 91 ? -6.026 -12.076 -11.802 1.00 64.75 91 GLU A O 1
ATOM 711 N N . CYS A 1 92 ? -4.567 -10.901 -10.579 1.00 58.16 92 CYS A N 1
ATOM 712 C CA . CYS A 1 92 ? -3.675 -10.609 -11.706 1.00 58.16 92 CYS A CA 1
ATOM 713 C C . CYS A 1 92 ? -2.864 -11.825 -12.189 1.00 58.16 92 CYS A C 1
ATOM 715 O O . CYS A 1 92 ? -2.407 -11.806 -13.336 1.00 58.16 92 CYS A O 1
ATOM 717 N N . SER A 1 93 ? -2.632 -12.826 -11.331 1.00 55.94 93 SER A N 1
ATOM 718 C CA . SER A 1 93 ? -1.930 -14.063 -11.707 1.00 55.94 93 SER A CA 1
ATOM 719 C C . SER A 1 93 ? -2.887 -15.068 -12.338 1.00 55.94 93 SER A C 1
ATOM 721 O O . SER A 1 93 ? -2.589 -15.578 -13.409 1.00 55.94 93 SER A O 1
ATOM 723 N N . ASP A 1 94 ? -4.084 -15.238 -11.773 1.00 53.44 94 ASP A N 1
ATOM 724 C CA . ASP A 1 94 ? -5.096 -16.184 -12.267 1.00 53.44 94 ASP A CA 1
ATOM 725 C C . ASP A 1 94 ? -5.579 -15.847 -13.695 1.00 53.44 94 ASP A C 1
ATOM 727 O O . ASP A 1 94 ? -5.742 -16.717 -14.552 1.00 53.44 94 ASP A O 1
ATOM 731 N N . ARG A 1 95 ? -5.677 -14.545 -14.011 1.00 52.09 95 ARG A N 1
ATOM 732 C CA . ARG A 1 95 ? -5.921 -14.057 -15.382 1.00 52.09 95 ARG A CA 1
ATOM 733 C C . ARG A 1 95 ? -4.774 -14.313 -16.356 1.00 52.09 95 ARG A C 1
ATOM 735 O O . ARG A 1 95 ? -4.998 -14.242 -17.558 1.00 52.09 95 ARG A O 1
ATOM 742 N N . ARG A 1 96 ? -3.554 -14.525 -15.866 1.00 51.00 96 ARG A N 1
ATOM 743 C CA . ARG A 1 96 ? -2.378 -14.804 -16.698 1.00 51.00 96 ARG A CA 1
ATOM 744 C C . ARG A 1 96 ? -2.272 -16.292 -17.031 1.00 51.00 96 ARG A C 1
ATOM 746 O O . ARG A 1 96 ? -1.828 -16.611 -18.127 1.00 51.00 96 ARG A O 1
ATOM 753 N N . ASP A 1 97 ? -2.743 -17.162 -16.139 1.00 49.69 97 ASP A N 1
ATOM 754 C CA . ASP A 1 97 ? -2.811 -18.610 -16.365 1.00 49.69 97 ASP A CA 1
ATOM 755 C C . ASP A 1 97 ? -3.976 -19.025 -17.284 1.00 49.69 97 ASP A C 1
ATOM 757 O O . ASP A 1 97 ? -3.852 -19.990 -18.026 1.00 49.69 97 ASP A O 1
ATOM 761 N N . HIS A 1 98 ? -5.078 -18.266 -17.326 1.00 48.38 98 HIS A N 1
ATOM 762 C CA . HIS A 1 98 ? -6.227 -18.556 -18.207 1.00 48.38 98 HIS A CA 1
ATOM 763 C C . HIS A 1 98 ? -6.061 -18.134 -19.681 1.00 48.38 98 HIS A C 1
ATOM 765 O O . HIS A 1 98 ? -6.976 -18.333 -20.479 1.00 48.38 98 HIS A O 1
ATOM 771 N N . VAL A 1 99 ? -4.935 -17.517 -20.052 1.00 51.34 99 VAL A N 1
ATOM 772 C CA . VAL A 1 99 ? -4.662 -17.054 -21.431 1.00 51.34 99 VAL A CA 1
ATOM 773 C C . VAL A 1 99 ? -3.613 -17.939 -22.129 1.00 51.34 99 VAL A C 1
ATOM 775 O O . VAL A 1 99 ? -3.104 -17.569 -23.183 1.00 51.34 99 VAL A O 1
ATOM 778 N N . ASN A 1 100 ? -3.301 -19.115 -21.572 1.00 42.78 100 ASN A N 1
ATOM 779 C CA . ASN A 1 100 ? -2.427 -20.115 -22.197 1.00 42.78 100 ASN A CA 1
ATOM 780 C C . ASN A 1 100 ? -3.212 -21.344 -22.658 1.00 42.78 100 ASN A C 1
ATOM 782 O O . ASN A 1 100 ? -3.940 -21.919 -21.819 1.00 42.78 100 ASN A O 1
#

Secondary structure (DSSP, 8-state):
-------HHHHHHHHHHHHHHHHHHHHHTHHHHHHHHTT--HHHHHHHHT--HHHHHHHHHHHHHHTT--GGG-HHHHHHHHHHHHHHHHHHHHHHHTT-

Sequence (100 aa):
MPAPRTDPSTTSVWVTDRLPLTHRVAGHYRDVWALHAAGLSDGEVADLLHRAPPEVRVAVRSVYRALALDPADGPLRREQAARLYRVMCAECSDRRDHVN

InterPro domains:
  IPR036388 Winged helix-like DNA-binding domain superfamily [G3DSA:1.10.10.10] (16-90)

Radius of gyration: 15.27 Å; chains: 1; bounding box: 45×34×43 Å

Organism: NCBI:txid1141878